Protein AF-A0A8D7ZUL9-F1 (afdb_monomer_lite)

Organism: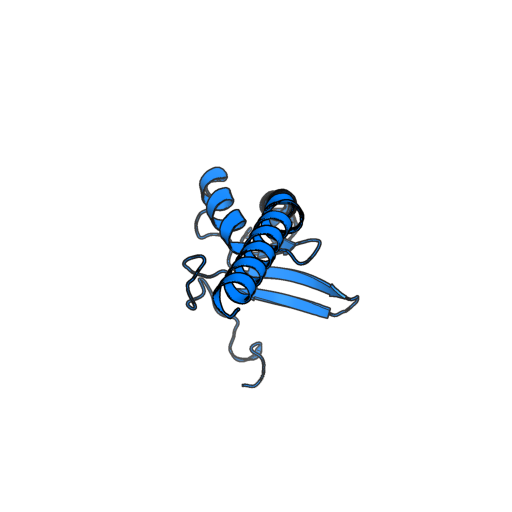 Culex pipiens (NCBI:txid7175)

pLDDT: mean 93.82, std 5.84, range [60.31, 98.12]

Sequence (112 aa):
KRFEKAKAYVAAEFINKVLYYANRWWPARAIVEKAVRNRLEVHASGEILELENFCPWKEHLYELEGEHGIAGLPKYVIYCNRPNDWRVICVPLEPASFVCRKFLARKWRGER

Secondary structure (DSSP, 8-state):
-HHHHHHHHHHHHHHHHHHHIIIIIHHHHHHHHHHHHHHHHH-TTS-EEEESS----HHHHHHHHHHTT-TT---EEEEEEETTEEEEEEPBSSTT-S-BSSPPPGGGSPP-

Radius of gyration: 17.57 Å; chains: 1; bounding box: 43×37×47 Å

Foldseek 3Di:
DVVVVVVVVVVVVVVVVVCCCVPAVVVVLVQLLVQQVCLCVVDVQSQEGEGAEDGPRQVSNCVVCVVVVNQLRHQWYWYAHDVVRIDIDGHANHSPDPHGSDDDDPVPDPDD

Structure (mmCIF, N/CA/C/O backbone):
data_AF-A0A8D7ZUL9-F1
#
_entry.id   AF-A0A8D7ZUL9-F1
#
loop_
_atom_site.group_PDB
_atom_site.id
_atom_site.type_symbol
_atom_site.label_atom_id
_atom_site.label_alt_id
_atom_site.label_comp_id
_atom_site.label_asym_id
_atom_site.label_entity_id
_atom_site.label_seq_id
_atom_site.pdbx_PDB_ins_code
_atom_site.Cartn_x
_atom_site.Cartn_y
_atom_site.Cartn_z
_atom_site.occupancy
_atom_site.B_iso_or_equiv
_atom_site.auth_seq_id
_atom_site.auth_comp_id
_atom_site.auth_asym_id
_atom_site.auth_atom_id
_atom_site.pdbx_PDB_model_num
ATOM 1 N N . LYS A 1 1 ? 27.703 -7.440 -30.712 1.00 71.38 1 LYS A N 1
ATOM 2 C CA . LYS A 1 1 ? 26.302 -7.955 -30.733 1.00 71.38 1 LYS A CA 1
ATOM 3 C C . LYS A 1 1 ? 25.676 -8.136 -29.341 1.00 71.38 1 LYS A C 1
ATOM 5 O O . LYS A 1 1 ? 24.520 -7.775 -29.193 1.00 71.38 1 LYS A O 1
ATOM 10 N N . ARG A 1 2 ? 26.373 -8.672 -28.322 1.00 93.12 2 ARG A N 1
ATOM 11 C CA . ARG A 1 2 ? 25.797 -8.832 -26.964 1.00 93.12 2 ARG A CA 1
ATOM 12 C C . ARG A 1 2 ? 25.553 -7.498 -26.234 1.00 93.12 2 ARG A C 1
ATOM 14 O O . ARG A 1 2 ? 24.513 -7.349 -25.611 1.00 93.12 2 ARG A O 1
ATOM 21 N N . PHE A 1 3 ? 26.451 -6.525 -26.398 1.00 94.12 3 PHE A N 1
ATOM 22 C CA . PHE A 1 3 ? 26.327 -5.192 -25.794 1.00 94.12 3 PHE A CA 1
ATOM 23 C C . PHE A 1 3 ? 25.065 -4.433 -26.237 1.00 94.12 3 PHE A C 1
ATOM 25 O O . PHE A 1 3 ? 24.283 -4.024 -25.390 1.00 94.12 3 PHE A O 1
ATOM 32 N N . GLU A 1 4 ? 24.793 -4.332 -27.544 1.00 96.38 4 GLU A N 1
ATOM 33 C CA . GLU A 1 4 ? 23.574 -3.656 -28.030 1.00 96.38 4 GLU A CA 1
ATOM 34 C C . GLU A 1 4 ? 22.282 -4.317 -27.528 1.00 96.38 4 GLU A C 1
ATOM 36 O O . GLU A 1 4 ? 21.324 -3.622 -27.203 1.00 96.38 4 GLU A O 1
ATOM 41 N N . LYS A 1 5 ? 22.259 -5.653 -27.390 1.00 96.44 5 LYS A N 1
ATOM 42 C CA . LYS A 1 5 ? 21.118 -6.357 -26.782 1.00 96.44 5 LYS A CA 1
ATOM 43 C C . LYS A 1 5 ? 20.942 -5.987 -25.307 1.00 96.44 5 LYS A C 1
ATOM 45 O O . LYS A 1 5 ? 19.820 -5.733 -24.886 1.00 96.44 5 LYS A O 1
ATOM 50 N N . ALA A 1 6 ? 22.033 -5.932 -24.542 1.00 96.88 6 ALA A N 1
ATOM 51 C CA . ALA A 1 6 ? 21.992 -5.518 -23.140 1.00 96.88 6 ALA A CA 1
ATOM 52 C C . ALA A 1 6 ? 21.529 -4.058 -22.994 1.00 96.88 6 ALA A C 1
ATOM 54 O O . ALA A 1 6 ? 20.664 -3.768 -22.175 1.00 96.88 6 ALA A O 1
ATOM 55 N N . LYS A 1 7 ? 22.025 -3.154 -23.845 1.00 97.19 7 LYS A N 1
ATOM 56 C CA . LYS A 1 7 ? 21.611 -1.745 -23.878 1.00 97.19 7 LYS A CA 1
ATOM 57 C C . LYS A 1 7 ? 20.118 -1.588 -24.176 1.00 97.19 7 LYS A C 1
ATOM 59 O O . LYS A 1 7 ? 19.439 -0.842 -23.478 1.00 97.19 7 LYS A O 1
ATOM 64 N N . ALA A 1 8 ? 19.597 -2.308 -25.170 1.00 97.38 8 ALA A N 1
ATOM 65 C CA . ALA A 1 8 ? 18.168 -2.290 -25.484 1.00 97.38 8 ALA A CA 1
ATOM 66 C C . ALA A 1 8 ? 17.312 -2.829 -24.324 1.00 97.38 8 ALA A C 1
ATOM 68 O O . ALA A 1 8 ? 16.262 -2.266 -24.023 1.00 97.38 8 ALA A O 1
ATOM 69 N N . TYR A 1 9 ? 17.779 -3.880 -23.642 1.00 97.81 9 TYR A N 1
ATOM 70 C CA . TYR A 1 9 ? 17.098 -4.441 -22.475 1.00 97.81 9 TYR A CA 1
ATOM 71 C C . TYR A 1 9 ? 17.014 -3.435 -21.318 1.00 97.81 9 TYR A C 1
ATOM 73 O O . TYR A 1 9 ? 15.927 -3.183 -20.803 1.00 97.81 9 TYR A O 1
ATOM 81 N N . VAL A 1 10 ? 18.134 -2.796 -20.963 1.00 97.56 10 VAL A N 1
ATOM 82 C CA . VAL A 1 10 ? 18.172 -1.780 -19.896 1.00 97.56 10 VAL A CA 1
ATOM 83 C C . VAL A 1 10 ? 17.315 -0.563 -20.254 1.00 97.56 10 VAL A C 1
ATOM 85 O O . VAL A 1 10 ? 16.606 -0.042 -19.397 1.00 97.56 10 VAL A O 1
ATOM 88 N N . ALA A 1 11 ? 17.315 -0.131 -21.521 1.00 97.69 11 ALA A N 1
ATOM 89 C CA . ALA A 1 11 ? 16.447 0.954 -21.975 1.00 97.69 11 ALA A CA 1
ATOM 90 C C . ALA A 1 11 ? 14.958 0.616 -21.778 1.00 97.69 11 ALA A C 1
ATOM 92 O O . ALA A 1 11 ? 14.201 1.445 -21.274 1.00 97.69 11 ALA A O 1
ATOM 93 N N . ALA A 1 12 ? 14.544 -0.608 -22.117 1.00 97.88 12 ALA A N 1
ATOM 94 C CA . ALA A 1 12 ? 13.175 -1.063 -21.896 1.00 97.88 12 ALA A CA 1
ATOM 95 C C . ALA A 1 12 ? 12.824 -1.136 -20.400 1.00 97.88 12 ALA A C 1
ATOM 97 O O . ALA A 1 12 ? 11.744 -0.701 -20.002 1.00 97.88 12 ALA A O 1
ATOM 98 N N . GLU A 1 13 ? 13.732 -1.637 -19.558 1.00 97.94 13 GLU A N 1
ATOM 99 C CA . GLU A 1 13 ? 13.536 -1.678 -18.105 1.00 97.94 13 GLU A CA 1
ATOM 100 C C . GLU A 1 13 ? 13.362 -0.274 -17.514 1.00 97.94 13 GLU A C 1
ATOM 102 O O . GLU A 1 13 ? 12.426 -0.040 -16.746 1.00 97.94 13 GLU A O 1
ATOM 107 N N . PHE A 1 14 ? 14.205 0.676 -17.921 1.00 97.81 14 PHE A N 1
ATOM 108 C CA . PHE A 1 14 ? 14.107 2.067 -17.489 1.00 97.81 14 PHE A CA 1
ATOM 109 C C . PHE A 1 14 ? 12.758 2.685 -17.871 1.00 97.81 14 PHE A C 1
ATOM 111 O O . PHE A 1 14 ? 12.067 3.231 -17.011 1.00 97.81 14 PHE A O 1
ATOM 118 N N . ILE A 1 15 ? 12.342 2.543 -19.135 1.00 98.12 15 ILE A N 1
ATOM 119 C CA . ILE A 1 15 ? 11.046 3.049 -19.609 1.00 98.12 15 ILE A CA 1
ATOM 120 C C . ILE A 1 15 ? 9.903 2.430 -18.795 1.00 98.12 15 ILE A C 1
ATOM 122 O O . ILE A 1 15 ? 9.026 3.149 -18.317 1.00 98.12 15 ILE A O 1
ATOM 126 N N . ASN A 1 16 ? 9.938 1.115 -18.567 1.00 98.00 16 ASN A N 1
ATOM 127 C CA . ASN A 1 16 ? 8.929 0.423 -17.767 1.00 98.00 16 ASN A CA 1
ATOM 128 C C . ASN A 1 16 ? 8.868 0.951 -16.328 1.00 98.00 16 ASN A C 1
ATOM 130 O O . ASN A 1 16 ? 7.774 1.130 -15.793 1.00 98.00 16 ASN A O 1
ATOM 134 N N . LYS A 1 17 ? 10.016 1.234 -15.700 1.00 97.56 17 LYS A N 1
ATOM 135 C CA . LYS A 1 17 ? 10.071 1.816 -14.352 1.00 97.56 17 LYS A CA 1
ATOM 136 C C . LYS A 1 17 ? 9.477 3.219 -14.320 1.00 97.56 17 LYS A C 1
ATOM 138 O O . LYS A 1 17 ? 8.637 3.485 -13.466 1.00 97.56 17 LYS A O 1
ATOM 143 N N . VAL A 1 18 ? 9.847 4.086 -15.261 1.00 98.12 18 VAL A N 1
ATOM 144 C CA . VAL A 1 18 ? 9.299 5.450 -15.347 1.00 98.12 18 VAL A CA 1
ATOM 145 C C . VAL A 1 18 ? 7.781 5.413 -15.526 1.00 98.12 18 VAL A C 1
ATOM 147 O O . VAL A 1 18 ? 7.055 6.064 -14.777 1.00 98.12 18 VAL A O 1
ATOM 150 N N . LEU A 1 19 ? 7.284 4.593 -16.458 1.00 97.94 19 LEU A N 1
ATOM 151 C CA . LEU A 1 19 ? 5.847 4.439 -16.692 1.00 97.94 19 LEU A CA 1
ATOM 152 C C . LEU A 1 19 ? 5.120 3.843 -15.484 1.00 97.94 19 LEU A C 1
ATOM 154 O O . LEU A 1 19 ? 3.996 4.247 -15.192 1.00 97.94 19 LEU A O 1
ATOM 158 N N . TYR A 1 20 ? 5.742 2.906 -14.765 1.00 97.56 20 TYR A N 1
ATOM 159 C CA . TYR A 1 20 ? 5.196 2.375 -13.519 1.00 97.56 20 TYR A CA 1
ATOM 160 C C . TYR A 1 20 ? 5.050 3.472 -12.461 1.00 97.56 20 TYR A C 1
ATOM 162 O O . TYR A 1 20 ? 3.975 3.611 -11.874 1.00 97.56 20 TYR A O 1
ATOM 170 N N . TYR A 1 21 ? 6.095 4.273 -12.235 1.00 97.50 21 TYR A N 1
ATOM 171 C CA . TYR A 1 21 ? 6.035 5.330 -11.230 1.00 97.50 21 TYR A CA 1
ATOM 172 C C . TYR A 1 21 ? 4.999 6.396 -11.586 1.00 97.50 21 TYR A C 1
ATOM 174 O O . TYR A 1 21 ? 4.186 6.751 -10.737 1.00 97.50 21 TYR A O 1
ATOM 182 N N . ALA A 1 22 ? 4.956 6.825 -12.848 1.00 97.00 22 ALA A N 1
ATOM 183 C CA . ALA A 1 22 ? 4.018 7.842 -13.313 1.00 97.00 22 ALA A CA 1
ATOM 184 C C . ALA A 1 22 ? 2.554 7.371 -13.286 1.00 97.00 22 ALA A C 1
ATOM 186 O O . ALA A 1 22 ? 1.679 8.103 -12.831 1.00 97.00 22 ALA A O 1
ATOM 187 N N . ASN A 1 23 ? 2.278 6.148 -13.753 1.00 96.06 23 ASN A N 1
ATOM 188 C CA . ASN A 1 23 ? 0.904 5.707 -14.021 1.00 96.06 23 ASN A CA 1
ATOM 189 C C . ASN A 1 23 ? 0.314 4.787 -12.945 1.00 96.06 23 ASN A C 1
ATOM 191 O O . ASN A 1 23 ? -0.894 4.560 -12.937 1.00 96.06 23 ASN A O 1
ATOM 195 N N . ARG A 1 24 ? 1.139 4.192 -12.075 1.00 94.81 24 ARG A N 1
ATOM 196 C CA . ARG A 1 24 ? 0.681 3.237 -11.049 1.00 94.81 24 ARG A CA 1
ATOM 197 C C . ARG A 1 24 ? 1.026 3.693 -9.644 1.00 94.81 24 ARG A C 1
ATOM 199 O O . ARG A 1 24 ? 0.133 3.762 -8.809 1.00 94.81 24 ARG A O 1
ATOM 206 N N . TRP A 1 25 ? 2.299 3.983 -9.381 1.00 97.00 25 TRP A N 1
ATOM 207 C CA . TRP A 1 25 ? 2.744 4.335 -8.034 1.00 97.00 25 TRP A CA 1
ATOM 208 C C . TRP A 1 25 ? 2.274 5.732 -7.630 1.00 97.00 25 TRP A C 1
ATOM 210 O O . TRP A 1 25 ? 1.690 5.871 -6.566 1.00 97.00 25 TRP A O 1
ATOM 220 N N . TRP A 1 26 ? 2.458 6.756 -8.466 1.00 97.00 26 TRP A N 1
ATOM 221 C CA . TRP A 1 26 ? 2.107 8.130 -8.096 1.00 97.00 26 TRP A CA 1
ATOM 222 C C . TRP A 1 26 ? 0.603 8.336 -7.841 1.00 97.00 26 TRP A C 1
ATOM 224 O O . TRP A 1 26 ? 0.254 8.850 -6.777 1.00 97.00 26 TRP A O 1
ATOM 234 N N . PRO A 1 27 ? -0.316 7.854 -8.705 1.00 96.88 27 PRO A N 1
ATOM 235 C CA . PRO A 1 27 ? -1.753 7.977 -8.448 1.00 96.88 27 PRO A CA 1
ATOM 236 C C . PRO A 1 27 ? -2.219 7.213 -7.201 1.00 96.88 27 PRO A C 1
ATOM 238 O O . PRO A 1 27 ? -3.244 7.561 -6.617 1.00 96.88 27 PRO A O 1
ATOM 241 N N . ALA A 1 28 ? -1.471 6.189 -6.767 1.00 97.44 28 ALA A N 1
ATOM 242 C CA . ALA A 1 28 ? -1.801 5.423 -5.568 1.00 97.44 28 ALA A CA 1
ATOM 243 C C . ALA A 1 28 ? -1.806 6.289 -4.304 1.00 97.44 28 ALA A C 1
ATOM 245 O O . ALA A 1 28 ? -2.597 6.015 -3.404 1.00 97.44 28 ALA A O 1
ATOM 246 N N . ARG A 1 29 ? -0.994 7.357 -4.252 1.00 97.50 29 ARG A N 1
ATOM 247 C CA . ARG A 1 29 ? -0.939 8.264 -3.098 1.00 97.50 29 ARG A CA 1
ATOM 248 C C . ARG A 1 29 ? -2.321 8.794 -2.726 1.00 97.50 29 ARG A C 1
ATOM 250 O O . ARG A 1 29 ? -2.707 8.710 -1.566 1.00 97.50 29 ARG A O 1
ATOM 257 N N . ALA A 1 30 ? -3.083 9.266 -3.712 1.00 97.62 30 ALA A N 1
ATOM 258 C CA . ALA A 1 30 ? -4.417 9.822 -3.490 1.00 97.62 30 ALA A CA 1
ATOM 259 C C . ALA A 1 30 ? -5.401 8.779 -2.927 1.00 97.62 30 ALA A C 1
ATOM 261 O O . ALA A 1 30 ? -6.229 9.099 -2.077 1.00 97.62 30 ALA A O 1
ATOM 262 N N . ILE A 1 31 ? -5.286 7.519 -3.364 1.00 97.31 31 ILE A N 1
ATOM 263 C CA . ILE A 1 31 ? -6.115 6.409 -2.868 1.00 97.31 31 ILE A CA 1
ATOM 264 C C . ILE A 1 31 ? -5.787 6.126 -1.397 1.00 97.31 31 ILE A C 1
ATOM 266 O O . ILE A 1 31 ? -6.689 6.002 -0.570 1.00 97.31 31 ILE A O 1
ATOM 270 N N . VAL A 1 32 ? -4.496 6.052 -1.059 1.00 97.62 32 VAL A N 1
ATOM 271 C CA . VAL A 1 32 ? -4.044 5.798 0.316 1.00 97.62 32 VAL A CA 1
ATOM 272 C C . VAL A 1 32 ? -4.407 6.959 1.236 1.00 97.62 32 VAL A C 1
ATOM 274 O O . VAL A 1 32 ? -4.898 6.731 2.336 1.00 97.62 32 VAL A O 1
ATOM 277 N N . GLU A 1 33 ? -4.232 8.199 0.787 1.00 97.69 33 GLU A N 1
ATOM 278 C CA . GLU A 1 33 ? -4.596 9.386 1.560 1.00 97.69 33 GLU A CA 1
ATOM 279 C C . GLU A 1 33 ? -6.098 9.427 1.858 1.00 97.69 33 GLU A C 1
ATOM 281 O O . GLU A 1 33 ? -6.499 9.675 2.997 1.00 97.69 33 GLU A O 1
ATOM 286 N N . LYS A 1 34 ? -6.940 9.103 0.870 1.00 97.75 34 LYS A N 1
ATOM 287 C CA . LYS A 1 34 ? -8.385 8.973 1.083 1.00 97.75 34 LYS A CA 1
ATOM 288 C C . LYS A 1 34 ? -8.702 7.915 2.144 1.00 97.75 34 LYS A C 1
ATOM 290 O O . LYS A 1 34 ? -9.475 8.187 3.060 1.00 97.75 34 LYS A O 1
ATOM 295 N N . ALA A 1 35 ? -8.060 6.749 2.075 1.00 97.44 35 ALA A N 1
ATOM 296 C CA . ALA A 1 35 ? -8.233 5.693 3.071 1.00 97.44 35 ALA A CA 1
ATOM 297 C C . ALA A 1 35 ? -7.777 6.124 4.476 1.00 97.44 35 ALA A C 1
ATOM 299 O O . ALA A 1 35 ? -8.453 5.842 5.463 1.00 97.44 35 ALA A O 1
ATOM 300 N N . VAL A 1 36 ? -6.662 6.855 4.581 1.00 97.31 36 VAL A N 1
ATOM 301 C CA . VAL A 1 36 ? -6.162 7.411 5.848 1.00 97.31 36 VAL A CA 1
ATOM 302 C C . VAL A 1 36 ? -7.158 8.403 6.445 1.00 97.31 36 VAL A C 1
ATOM 304 O O . VAL A 1 36 ? -7.422 8.354 7.650 1.00 97.31 36 VAL A O 1
ATOM 307 N N . ARG A 1 37 ? -7.745 9.284 5.632 1.00 96.62 37 ARG A N 1
ATOM 308 C CA . ARG A 1 37 ? -8.747 10.257 6.093 1.00 96.62 37 ARG A CA 1
ATOM 309 C C . ARG A 1 37 ? -10.035 9.570 6.558 1.00 96.62 37 ARG A C 1
ATOM 311 O O . ARG A 1 37 ? -10.535 9.911 7.627 1.00 96.62 37 ARG A O 1
ATOM 318 N N . ASN A 1 38 ? -10.491 8.545 5.839 1.00 96.44 38 ASN A N 1
ATOM 319 C CA . ASN A 1 38 ? -11.745 7.836 6.125 1.00 96.44 38 ASN A CA 1
ATOM 320 C C . ASN A 1 38 ? -11.605 6.699 7.157 1.00 96.44 38 ASN A C 1
ATOM 322 O O . ASN A 1 38 ? -12.588 6.050 7.504 1.00 96.44 38 ASN A O 1
ATOM 326 N N . ARG A 1 39 ? -10.404 6.447 7.694 1.00 96.12 39 ARG A N 1
ATOM 327 C CA . ARG A 1 39 ? -10.123 5.316 8.605 1.00 96.12 39 ARG A CA 1
ATOM 328 C C . ARG A 1 39 ? -11.073 5.200 9.804 1.00 96.12 39 ARG A C 1
ATOM 330 O O . ARG A 1 39 ? -11.334 4.098 10.273 1.00 96.12 39 ARG A O 1
ATOM 337 N N . LEU A 1 40 ? -11.565 6.332 10.315 1.00 97.00 40 LEU A N 1
ATOM 338 C CA . LEU A 1 40 ? -12.469 6.375 11.469 1.00 97.00 40 LEU A CA 1
ATOM 339 C C . LEU A 1 40 ? -13.904 5.972 11.107 1.00 97.00 40 LEU A C 1
ATOM 341 O O . LEU A 1 40 ? -14.624 5.483 11.973 1.00 97.00 40 LEU A O 1
ATOM 345 N N . GLU A 1 41 ? -14.299 6.139 9.843 1.00 96.88 41 GLU A N 1
ATOM 346 C CA . GLU A 1 41 ? -15.587 5.672 9.316 1.00 96.88 41 GLU A CA 1
ATOM 347 C C . GLU A 1 41 ? -15.584 4.148 9.146 1.00 96.88 41 GLU A C 1
ATOM 349 O O . GLU A 1 41 ? -16.592 3.494 9.395 1.00 96.88 41 GLU A O 1
ATOM 354 N N . VAL A 1 42 ? -14.427 3.578 8.784 1.00 95.69 42 VAL A N 1
ATOM 355 C CA . VAL A 1 42 ? -14.230 2.125 8.657 1.00 95.69 42 VAL A CA 1
ATOM 356 C C . VAL A 1 42 ? -14.281 1.449 10.026 1.00 95.69 42 VAL A C 1
ATOM 358 O O . VAL A 1 42 ? -14.957 0.438 10.216 1.00 95.69 42 VAL A O 1
ATOM 361 N N . HIS A 1 43 ? -13.538 1.982 10.998 1.00 96.50 43 HIS A N 1
ATOM 362 C CA . HIS A 1 43 ? -13.541 1.472 12.361 1.00 96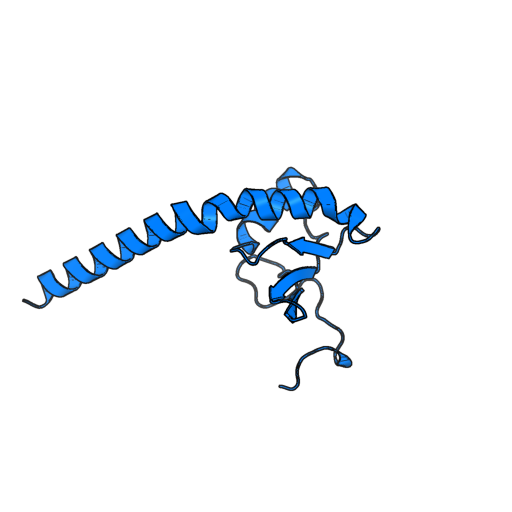.50 43 HIS A CA 1
ATOM 363 C C . HIS A 1 43 ? -13.124 2.562 13.349 1.00 96.50 43 HIS A C 1
ATOM 365 O O . HIS A 1 43 ? -12.113 3.234 13.152 1.00 96.50 43 HIS A O 1
ATOM 371 N N . ALA A 1 44 ? -13.827 2.665 14.479 1.00 95.69 44 ALA A N 1
ATOM 372 C CA . ALA A 1 44 ? -13.607 3.716 15.477 1.00 95.69 44 ALA A CA 1
ATOM 373 C C . ALA A 1 44 ? -12.169 3.786 16.034 1.00 95.69 44 ALA A C 1
ATOM 375 O O . ALA A 1 44 ? -11.741 4.839 16.494 1.00 95.69 44 ALA A O 1
ATOM 376 N N . SER A 1 45 ? -11.399 2.689 15.984 1.00 96.38 45 SER A N 1
ATOM 377 C CA . SER A 1 45 ? -9.985 2.705 16.401 1.00 96.38 45 SER A CA 1
ATOM 378 C C . SER A 1 45 ? -9.050 3.423 15.421 1.00 96.38 45 SER A C 1
ATOM 380 O O . SER A 1 45 ? -7.932 3.765 15.796 1.00 96.38 45 SER A O 1
ATOM 382 N N . GLY A 1 46 ? -9.450 3.593 14.156 1.00 95.81 46 GLY A N 1
ATOM 383 C CA . GLY A 1 46 ? -8.592 4.122 13.093 1.00 95.81 46 GLY A CA 1
ATOM 384 C C . GLY A 1 46 ? -7.408 3.221 12.714 1.00 95.81 46 GLY A C 1
ATOM 385 O O . GLY A 1 46 ? -6.516 3.658 11.995 1.00 95.81 46 GLY A O 1
ATOM 386 N N . GLU A 1 47 ? -7.379 1.969 13.184 1.00 97.44 47 GLU A N 1
ATOM 387 C CA . GLU A 1 47 ? -6.288 1.015 12.920 1.00 97.44 47 GLU A CA 1
ATOM 388 C C . GLU A 1 47 ? -6.486 0.214 11.618 1.00 97.44 47 GLU A C 1
ATOM 390 O O . GLU A 1 47 ? -5.625 -0.590 11.246 1.00 97.44 47 GLU A O 1
ATOM 395 N N . ILE A 1 48 ? -7.627 0.393 10.945 1.00 97.38 48 ILE A N 1
ATOM 396 C CA . ILE A 1 48 ? -8.009 -0.320 9.722 1.00 97.38 48 ILE A CA 1
ATOM 397 C C . ILE A 1 48 ? -8.186 0.701 8.603 1.00 97.38 48 ILE A C 1
ATOM 399 O O . ILE A 1 48 ? -8.919 1.674 8.759 1.00 97.38 48 ILE A O 1
ATOM 403 N N . LEU A 1 49 ? -7.519 0.457 7.479 1.00 97.56 49 LEU A N 1
ATOM 404 C CA . LEU A 1 49 ? -7.646 1.250 6.264 1.00 97.56 49 LEU A CA 1
ATOM 405 C C . LEU A 1 49 ? -8.349 0.429 5.195 1.00 97.56 49 LEU A C 1
ATOM 407 O O . LEU A 1 49 ? -7.933 -0.694 4.914 1.00 97.56 49 LEU A O 1
ATOM 411 N N . GLU A 1 50 ? -9.364 1.003 4.567 1.00 97.38 50 GLU A N 1
ATOM 412 C CA . GLU A 1 50 ? -10.021 0.422 3.402 1.00 97.38 50 GLU A CA 1
ATOM 413 C C . GLU A 1 50 ? -9.554 1.145 2.139 1.00 97.38 50 GLU A C 1
ATOM 415 O O . GLU A 1 50 ? -9.749 2.350 1.994 1.00 97.38 50 GLU A O 1
ATOM 420 N N . LEU A 1 51 ? -8.908 0.414 1.230 1.00 96.88 51 LEU A N 1
ATOM 421 C CA . LEU A 1 51 ? -8.567 0.926 -0.093 1.00 96.88 51 LEU A CA 1
ATOM 422 C C . LEU A 1 51 ? -9.686 0.577 -1.070 1.00 96.88 51 LEU A C 1
ATOM 424 O O . LEU A 1 51 ? -10.068 -0.587 -1.191 1.00 96.88 51 LEU A O 1
ATOM 428 N N . GLU A 1 52 ? -10.127 1.569 -1.841 1.00 92.75 52 GLU A N 1
ATOM 429 C CA . GLU A 1 52 ? -11.143 1.379 -2.884 1.00 92.75 52 GLU A CA 1
ATOM 430 C C . GLU A 1 52 ? -10.707 0.364 -3.942 1.00 92.75 52 GLU A C 1
ATOM 432 O O . GLU A 1 52 ? -11.509 -0.418 -4.439 1.00 92.75 52 GLU A O 1
ATOM 437 N N . ASN A 1 53 ? -9.418 0.384 -4.289 1.00 92.00 53 ASN A N 1
ATOM 438 C CA . ASN A 1 53 ? -8.805 -0.520 -5.249 1.00 92.00 53 ASN A CA 1
ATOM 439 C C . ASN A 1 53 ? -7.386 -0.873 -4.798 1.00 92.00 53 ASN A C 1
ATOM 441 O O . ASN A 1 53 ? -6.702 -0.073 -4.150 1.00 92.00 53 ASN A O 1
ATOM 445 N N . PHE A 1 54 ? -6.904 -2.052 -5.196 1.00 93.12 54 PHE A N 1
ATOM 446 C CA . PHE A 1 54 ? -5.520 -2.431 -4.930 1.00 93.12 54 PHE A CA 1
ATOM 447 C C . PHE A 1 54 ? -4.540 -1.490 -5.640 1.00 93.12 54 PHE A C 1
ATOM 449 O O . PHE A 1 54 ? -4.618 -1.276 -6.851 1.00 93.12 54 PHE A O 1
ATOM 456 N N . CYS A 1 55 ? -3.570 -0.976 -4.888 1.00 94.81 55 CYS A N 1
ATOM 457 C CA . CYS A 1 55 ? -2.513 -0.115 -5.400 1.00 94.81 55 CYS A CA 1
ATOM 458 C C . CYS A 1 55 ? -1.202 -0.308 -4.612 1.00 94.81 55 CYS A C 1
ATOM 460 O O . CYS A 1 55 ? -1.216 -0.907 -3.531 1.00 94.81 55 CYS A O 1
ATOM 462 N N . PRO A 1 56 ? -0.052 0.170 -5.124 1.00 95.44 56 PRO A N 1
ATOM 463 C CA . PRO A 1 56 ? 1.188 0.233 -4.354 1.00 95.44 56 PRO A CA 1
ATOM 464 C C . PRO A 1 56 ? 1.038 1.201 -3.171 1.00 95.44 56 PRO A C 1
ATOM 466 O O . PRO A 1 56 ? 1.229 2.398 -3.324 1.00 95.44 56 PRO A O 1
ATOM 469 N N . TRP A 1 57 ? 0.659 0.698 -1.995 1.00 96.06 57 TRP A N 1
ATOM 470 C CA . TRP A 1 57 ? 0.248 1.552 -0.872 1.00 96.06 57 TRP A CA 1
ATOM 471 C C . TRP A 1 57 ? 1.315 1.768 0.203 1.00 96.06 57 TRP A C 1
ATOM 473 O O . TRP A 1 57 ? 1.236 2.747 0.936 1.00 96.06 57 TRP A O 1
ATOM 483 N N . LYS A 1 58 ? 2.286 0.852 0.332 1.00 95.06 58 LYS A N 1
ATOM 484 C CA . LYS A 1 58 ? 3.193 0.804 1.490 1.00 95.06 58 LYS A CA 1
ATOM 485 C C . LYS A 1 58 ? 3.946 2.115 1.693 1.00 95.06 58 LYS A C 1
ATOM 487 O O . LYS A 1 58 ? 3.755 2.740 2.720 1.00 95.06 58 LYS A O 1
ATOM 492 N N . GLU A 1 59 ? 4.767 2.524 0.728 1.00 94.50 59 GLU A N 1
ATOM 493 C CA . GLU A 1 59 ? 5.606 3.731 0.831 1.00 94.50 59 GLU A CA 1
ATOM 494 C C . GLU A 1 59 ? 4.769 4.985 1.114 1.00 94.50 59 GLU A C 1
ATOM 496 O O . GLU A 1 59 ? 5.044 5.689 2.082 1.00 94.50 59 GLU A O 1
ATOM 501 N N . HIS A 1 60 ? 3.673 5.177 0.370 1.00 96.75 60 HIS A N 1
ATOM 502 C CA . HIS A 1 60 ? 2.744 6.289 0.595 1.00 96.75 60 HIS A CA 1
ATOM 503 C C . HIS A 1 60 ? 2.164 6.297 2.001 1.00 96.75 60 HIS A C 1
ATOM 505 O O . HIS A 1 60 ? 2.063 7.357 2.606 1.00 96.75 60 HIS A O 1
ATOM 511 N N . LEU A 1 61 ? 1.794 5.131 2.539 1.00 96.81 61 LEU A N 1
ATOM 512 C CA . LEU A 1 61 ? 1.255 5.056 3.889 1.00 96.81 61 LEU A CA 1
ATOM 513 C C . LEU A 1 61 ? 2.274 5.541 4.924 1.00 96.81 61 LEU A C 1
ATO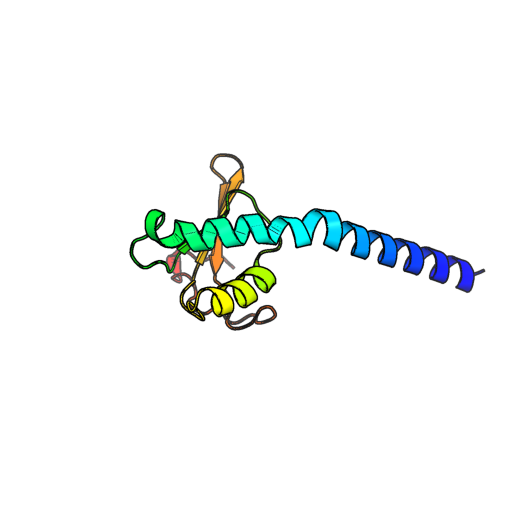M 515 O O . LEU A 1 61 ? 1.890 6.270 5.827 1.00 96.81 61 LEU A O 1
ATOM 519 N N . TYR A 1 62 ? 3.551 5.175 4.794 1.00 94.88 62 TYR A N 1
ATOM 520 C CA . TYR A 1 62 ? 4.583 5.626 5.735 1.00 94.88 62 TYR A CA 1
ATOM 521 C C . TYR A 1 62 ? 4.780 7.141 5.715 1.00 94.88 62 TYR A C 1
ATOM 523 O O . TYR A 1 62 ? 4.918 7.749 6.774 1.00 94.88 62 TYR A O 1
ATOM 531 N N . GLU A 1 63 ? 4.772 7.751 4.532 1.00 95.56 63 GLU A N 1
ATOM 532 C CA . GLU A 1 63 ? 4.872 9.206 4.397 1.00 95.56 63 GLU A CA 1
ATOM 533 C C . GLU A 1 63 ? 3.636 9.901 4.986 1.00 95.56 63 GLU A C 1
ATOM 535 O O . GLU A 1 63 ? 3.753 10.771 5.851 1.00 95.56 63 GLU A O 1
ATOM 540 N N . LEU A 1 64 ? 2.442 9.444 4.594 1.00 96.88 64 LEU A N 1
ATOM 541 C CA . LEU A 1 64 ? 1.162 9.991 5.052 1.00 96.88 64 LEU A CA 1
ATOM 542 C C . LEU A 1 64 ? 0.959 9.817 6.560 1.00 96.88 64 LEU A C 1
ATOM 544 O O . LEU A 1 64 ? 0.353 10.663 7.212 1.00 96.88 64 LEU A O 1
ATOM 548 N N . GLU A 1 65 ? 1.471 8.740 7.146 1.00 95.19 65 GLU A N 1
ATOM 549 C CA . GLU A 1 65 ? 1.449 8.540 8.591 1.00 95.19 65 GLU A CA 1
ATOM 550 C C . GLU A 1 65 ? 2.216 9.630 9.344 1.00 95.19 65 GLU A C 1
ATOM 552 O O . GLU A 1 65 ? 1.753 10.082 10.395 1.00 95.19 65 GLU A O 1
ATOM 557 N N . GLY A 1 66 ? 3.362 10.056 8.807 1.00 94.31 66 GLY A N 1
ATOM 558 C CA . GLY A 1 66 ? 4.130 11.177 9.339 1.00 94.31 66 GLY A CA 1
ATOM 559 C C . GLY A 1 66 ? 3.383 12.500 9.182 1.00 94.31 66 GLY A C 1
ATOM 560 O O . GLY A 1 66 ? 3.248 13.245 10.150 1.00 94.31 66 GLY A O 1
ATOM 561 N N . GLU A 1 67 ? 2.833 12.758 7.994 1.00 95.81 67 GLU A N 1
ATOM 562 C CA . GLU A 1 67 ? 2.093 13.990 7.678 1.00 95.81 67 GLU A CA 1
ATOM 563 C C . GLU A 1 67 ? 0.825 14.164 8.527 1.00 95.81 67 GLU A C 1
ATOM 565 O O . GLU A 1 67 ? 0.505 15.271 8.958 1.00 95.81 67 GLU A O 1
ATOM 570 N N . HIS A 1 68 ? 0.113 13.070 8.807 1.00 93.88 68 HIS A N 1
ATOM 571 C CA . HIS A 1 68 ? -1.117 13.079 9.599 1.00 93.88 68 HIS A CA 1
ATOM 572 C C . HIS A 1 68 ? -0.899 12.809 11.097 1.00 93.88 68 HIS A C 1
ATOM 574 O O . HIS A 1 68 ? -1.875 12.776 11.849 1.00 93.88 68 HIS A O 1
ATOM 580 N N . GLY A 1 69 ? 0.343 12.598 11.546 1.00 94.38 69 GLY A N 1
ATOM 581 C CA . GLY A 1 69 ? 0.659 12.340 12.955 1.00 94.38 69 GLY A CA 1
ATOM 582 C C . GLY A 1 69 ? 0.083 11.026 13.497 1.00 94.38 69 GLY A C 1
ATOM 583 O O . GLY A 1 69 ? -0.265 10.939 14.672 1.00 94.38 69 GLY A O 1
ATOM 584 N N . ILE A 1 70 ? -0.044 10.003 12.647 1.00 95.31 70 ILE A N 1
ATOM 585 C CA . ILE A 1 70 ? -0.625 8.689 12.982 1.00 95.31 70 ILE A CA 1
ATOM 586 C C . ILE A 1 70 ? 0.377 7.537 12.804 1.00 95.31 70 ILE A C 1
ATOM 588 O O . ILE A 1 70 ? -0.015 6.391 12.573 1.00 95.31 70 ILE A O 1
ATOM 592 N N . ALA A 1 71 ? 1.673 7.833 12.898 1.00 94.38 71 ALA A N 1
ATOM 593 C CA . ALA A 1 71 ? 2.744 6.848 12.786 1.00 94.38 71 ALA A CA 1
ATOM 594 C C . ALA A 1 71 ? 2.498 5.622 13.678 1.00 94.38 71 ALA A C 1
ATOM 596 O O . ALA A 1 71 ? 2.292 5.734 14.887 1.00 94.38 71 ALA A O 1
ATOM 597 N N . GLY A 1 72 ? 2.500 4.435 13.066 1.00 92.56 72 GLY A N 1
ATOM 598 C CA . GLY A 1 72 ? 2.293 3.171 13.778 1.00 92.56 72 GLY A CA 1
ATOM 599 C C . GLY A 1 72 ? 0.834 2.806 14.086 1.00 92.56 72 GLY A C 1
ATOM 600 O O . GLY A 1 72 ? 0.586 1.670 14.498 1.00 92.56 72 GLY A O 1
ATOM 601 N N . LEU A 1 73 ? -0.134 3.708 13.873 1.00 96.00 73 LEU A N 1
ATOM 602 C CA . LEU A 1 73 ? -1.547 3.466 14.193 1.00 96.00 73 LEU A CA 1
ATOM 603 C C . LEU A 1 73 ? -2.212 2.466 13.223 1.00 96.00 73 LEU A C 1
ATOM 605 O O . LEU A 1 73 ? -2.807 1.499 13.708 1.00 96.00 73 LEU A O 1
ATOM 609 N N . PRO A 1 74 ? -2.111 2.613 11.885 1.00 96.94 74 PRO A N 1
ATOM 610 C CA . PRO A 1 74 ? -2.641 1.620 10.952 1.00 96.94 74 PRO A CA 1
ATOM 611 C C . PRO A 1 74 ? -1.996 0.245 11.149 1.00 96.94 74 PRO A C 1
ATOM 613 O O . PRO A 1 74 ? -0.772 0.102 11.132 1.00 96.94 74 PRO A O 1
ATOM 616 N N . LYS A 1 75 ? -2.814 -0.795 11.315 1.00 96.88 75 LYS A N 1
ATOM 617 C CA . LYS A 1 75 ? -2.366 -2.188 11.499 1.00 96.88 75 LYS A CA 1
ATOM 618 C C . LYS A 1 75 ? -2.812 -3.092 10.366 1.00 96.88 75 LYS A C 1
ATOM 620 O O . LYS A 1 75 ? -2.119 -4.067 10.068 1.00 96.88 75 LYS A O 1
ATOM 625 N N . TYR A 1 76 ? -3.932 -2.768 9.728 1.00 96.88 76 TYR A N 1
ATOM 626 C CA . TYR A 1 76 ? -4.495 -3.561 8.646 1.00 96.88 76 TYR A CA 1
ATOM 627 C C . TYR A 1 76 ? -4.916 -2.679 7.479 1.00 96.88 76 TYR A C 1
ATOM 629 O O . TYR A 1 76 ? -5.465 -1.597 7.665 1.00 96.88 76 TYR A O 1
ATOM 637 N N . VAL A 1 77 ? -4.689 -3.195 6.279 1.00 97.00 77 VAL A N 1
ATOM 638 C CA . VAL A 1 77 ? -5.201 -2.659 5.025 1.00 97.00 77 VAL A CA 1
ATOM 639 C C . VAL A 1 77 ? -6.125 -3.708 4.431 1.00 97.00 77 VAL A C 1
ATOM 641 O O . VAL A 1 77 ? -5.726 -4.865 4.273 1.00 97.00 77 VAL A O 1
ATOM 644 N N . ILE A 1 78 ? -7.347 -3.309 4.107 1.00 96.06 78 ILE A N 1
ATOM 645 C CA . ILE A 1 78 ? -8.342 -4.148 3.450 1.00 96.06 78 ILE A CA 1
ATOM 646 C C . ILE A 1 78 ? -8.680 -3.572 2.081 1.00 96.06 78 ILE A C 1
ATOM 648 O O 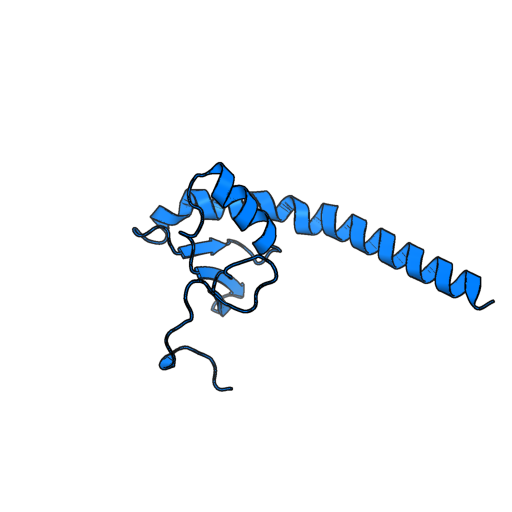. ILE A 1 78 ? -8.660 -2.359 1.889 1.00 96.06 78 ILE A O 1
ATOM 652 N N . TYR A 1 79 ? -8.946 -4.442 1.114 1.00 95.50 79 TYR A N 1
ATOM 653 C CA . TYR A 1 79 ? -9.428 -4.040 -0.205 1.00 95.50 79 TYR A CA 1
ATOM 654 C C . TYR A 1 79 ? -10.203 -5.177 -0.860 1.00 95.50 79 TYR A C 1
ATOM 656 O O . TYR A 1 79 ? -9.953 -6.360 -0.602 1.00 95.50 79 TYR A O 1
ATOM 664 N N . CYS A 1 80 ? -11.120 -4.805 -1.744 1.00 93.50 80 CYS A N 1
ATOM 665 C CA . CYS A 1 80 ? -11.889 -5.730 -2.558 1.00 93.50 80 CYS A CA 1
ATOM 666 C C . CYS A 1 80 ? -11.209 -5.867 -3.926 1.00 93.50 80 CYS A C 1
ATOM 668 O O . CYS A 1 80 ? -11.052 -4.889 -4.653 1.00 93.50 80 CYS A O 1
ATOM 670 N N . ASN A 1 81 ? -10.745 -7.067 -4.272 1.00 88.06 81 ASN A N 1
ATOM 671 C CA . ASN A 1 81 ? -10.100 -7.315 -5.566 1.00 88.06 81 ASN A CA 1
ATOM 672 C C . ASN A 1 81 ? -11.131 -7.639 -6.661 1.00 88.06 81 ASN A C 1
ATOM 674 O O . ASN A 1 81 ? -10.978 -7.251 -7.817 1.00 88.06 81 ASN A O 1
ATOM 678 N N . ARG A 1 82 ? -12.185 -8.372 -6.294 1.00 88.69 82 ARG A N 1
ATOM 679 C CA . ARG A 1 82 ? -13.350 -8.721 -7.122 1.00 88.69 82 ARG A CA 1
ATOM 680 C C . ARG A 1 82 ? -14.574 -8.792 -6.211 1.00 88.69 82 ARG A C 1
ATOM 682 O O . ARG A 1 82 ? -14.383 -8.982 -5.012 1.00 88.69 82 ARG A O 1
ATOM 689 N N . PRO A 1 83 ? -15.812 -8.716 -6.735 1.00 88.06 83 PRO A N 1
ATOM 690 C CA . PRO A 1 83 ? -16.997 -8.971 -5.922 1.00 88.06 83 PRO A CA 1
ATOM 691 C C . PRO A 1 83 ? -16.834 -10.279 -5.130 1.00 88.06 83 PRO A C 1
ATOM 693 O O . PRO A 1 83 ? -16.553 -11.323 -5.717 1.00 88.06 83 PRO A O 1
ATOM 696 N N . ASN A 1 84 ? -16.960 -10.199 -3.804 1.00 88.31 84 ASN A N 1
ATOM 697 C CA . ASN A 1 84 ? -16.744 -11.291 -2.843 1.00 88.31 84 ASN A CA 1
ATOM 698 C C . ASN A 1 84 ? -15.288 -11.812 -2.682 1.00 88.31 84 ASN A C 1
ATOM 700 O O . ASN A 1 84 ? -15.096 -12.827 -2.018 1.00 88.31 84 ASN A O 1
ATOM 704 N N . ASP A 1 85 ? -14.261 -11.132 -3.210 1.00 90.62 85 ASP A N 1
ATOM 705 C CA . ASP A 1 85 ? -12.825 -11.410 -2.972 1.00 90.62 85 ASP A CA 1
ATOM 706 C C . ASP A 1 85 ? -12.204 -10.268 -2.155 1.00 90.62 85 ASP A C 1
ATOM 708 O O . ASP A 1 85 ? -11.588 -9.341 -2.695 1.00 90.62 85 ASP A O 1
ATOM 712 N N . TRP A 1 86 ? -12.404 -10.328 -0.837 1.00 92.12 86 TRP A N 1
ATOM 713 C CA . TRP A 1 86 ? -11.810 -9.395 0.115 1.00 92.12 86 TRP A CA 1
ATOM 714 C C . TRP A 1 86 ? -10.452 -9.885 0.588 1.00 92.12 86 TRP A C 1
ATOM 716 O O . TRP A 1 86 ? -10.282 -11.039 0.986 1.00 92.12 86 TRP A O 1
ATOM 726 N N . ARG A 1 87 ? -9.484 -8.973 0.603 1.00 93.00 87 ARG A N 1
ATOM 727 C CA . ARG A 1 87 ? -8.123 -9.255 1.046 1.00 93.00 87 ARG A CA 1
ATOM 728 C C . ARG A 1 87 ? -7.760 -8.375 2.219 1.00 93.00 87 ARG A C 1
ATOM 730 O O . ARG A 1 87 ? -8.086 -7.194 2.245 1.00 93.00 87 ARG A O 1
ATOM 737 N N . VAL A 1 88 ? -7.039 -8.969 3.162 1.00 93.38 88 VAL A N 1
ATOM 738 C CA . VAL A 1 88 ? -6.504 -8.291 4.341 1.00 93.38 88 VAL A CA 1
ATOM 739 C C . VAL A 1 88 ? -4.991 -8.420 4.315 1.00 93.38 88 VAL A C 1
ATOM 741 O O . VAL A 1 88 ? -4.456 -9.522 4.190 1.00 93.38 88 VAL A O 1
ATOM 744 N N . ILE A 1 89 ? -4.297 -7.295 4.442 1.00 93.56 89 ILE A N 1
ATOM 745 C CA . ILE A 1 89 ? -2.843 -7.241 4.552 1.00 93.56 89 ILE A CA 1
ATOM 746 C C . ILE A 1 89 ? -2.479 -6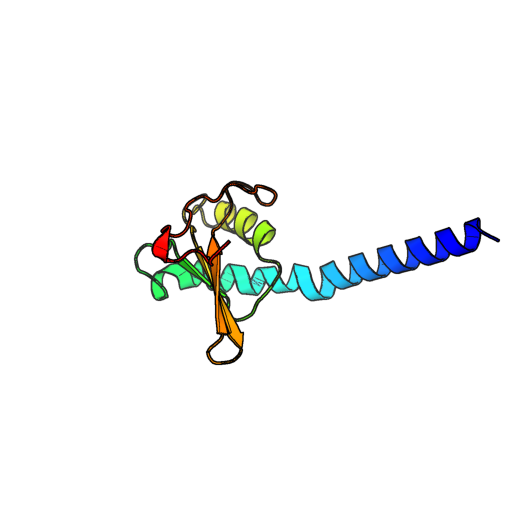.548 5.862 1.00 93.56 89 ILE A C 1
ATOM 748 O O . ILE A 1 89 ? -2.999 -5.484 6.189 1.00 93.56 89 ILE A O 1
ATOM 752 N N . CYS A 1 90 ? -1.573 -7.156 6.622 1.00 95.06 90 CYS A N 1
ATOM 753 C CA . CYS A 1 90 ? -1.010 -6.546 7.821 1.00 95.06 90 CYS A CA 1
ATOM 754 C C . CYS A 1 90 ? 0.017 -5.472 7.440 1.00 95.06 90 CYS A C 1
ATOM 756 O O . CYS A 1 90 ? 0.870 -5.702 6.578 1.00 95.06 90 CYS A O 1
ATOM 758 N N . VAL A 1 91 ? -0.033 -4.320 8.106 1.00 96.31 91 VAL A N 1
ATOM 759 C CA . VAL A 1 91 ? 0.943 -3.246 7.893 1.00 96.31 91 VAL A CA 1
ATOM 760 C C . VAL A 1 91 ? 2.290 -3.655 8.502 1.00 96.31 91 VAL A C 1
ATOM 762 O O . VAL A 1 91 ? 2.323 -4.073 9.669 1.00 96.31 91 VAL A O 1
ATOM 765 N N . PRO A 1 92 ? 3.397 -3.597 7.735 1.00 94.75 92 PRO A N 1
ATOM 766 C CA . PRO A 1 92 ? 4.717 -3.929 8.250 1.00 94.75 92 PRO A CA 1
ATOM 767 C C . PRO A 1 92 ? 5.214 -2.886 9.267 1.00 94.75 92 PRO A C 1
ATOM 769 O O . PRO A 1 92 ? 4.600 -1.837 9.461 1.00 94.75 92 PRO A O 1
ATOM 772 N N . LEU A 1 93 ? 6.303 -3.184 9.979 1.00 90.81 93 LEU A N 1
ATOM 773 C CA . LEU A 1 93 ? 6.984 -2.194 10.824 1.00 90.81 93 LEU A CA 1
ATOM 774 C C . LEU A 1 93 ? 7.700 -1.145 9.971 1.00 90.81 93 LEU A C 1
ATOM 776 O O . LEU A 1 93 ? 7.529 0.044 10.210 1.00 90.81 93 LEU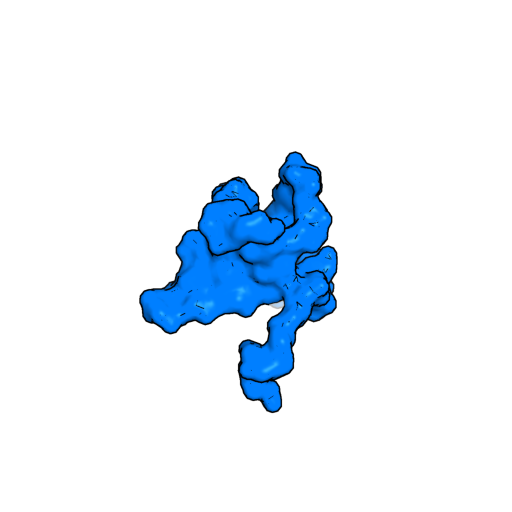 A O 1
ATOM 780 N N . GLU A 1 94 ? 8.346 -1.571 8.884 1.00 88.12 94 GLU A N 1
ATOM 781 C CA . GLU A 1 94 ? 8.978 -0.720 7.859 1.00 88.12 94 GLU A CA 1
ATOM 782 C C . GLU A 1 94 ? 8.528 -1.157 6.449 1.00 88.12 94 GLU A C 1
ATOM 784 O O . GLU A 1 94 ? 8.171 -2.327 6.285 1.00 88.12 94 GLU A O 1
ATOM 789 N N . PRO A 1 95 ? 8.581 -0.304 5.403 1.00 83.69 95 PRO A N 1
ATOM 790 C CA . PRO A 1 95 ? 8.075 -0.645 4.064 1.00 83.69 95 PRO A CA 1
ATOM 791 C C . PRO A 1 95 ? 8.593 -1.984 3.502 1.00 83.69 95 PRO A C 1
ATOM 793 O O . PRO A 1 95 ? 7.842 -2.736 2.867 1.00 83.69 95 PRO A O 1
ATOM 796 N N . ALA A 1 96 ? 9.864 -2.295 3.773 1.00 85.19 96 ALA A N 1
ATOM 797 C CA . ALA A 1 96 ? 10.554 -3.504 3.325 1.00 85.19 96 ALA A CA 1
ATOM 798 C C . ALA A 1 96 ? 10.546 -4.655 4.353 1.00 85.19 96 ALA A C 1
ATOM 800 O O . ALA A 1 96 ? 11.049 -5.739 4.062 1.00 85.19 96 ALA A O 1
ATOM 801 N N . SER A 1 97 ? 9.984 -4.448 5.547 1.00 87.69 97 SER A N 1
ATOM 802 C CA . SER A 1 97 ? 10.018 -5.443 6.619 1.00 87.69 97 SER A CA 1
ATOM 803 C C . SER A 1 97 ? 9.013 -6.573 6.392 1.00 87.69 97 SER A C 1
ATOM 805 O O . SER A 1 97 ? 7.877 -6.367 5.960 1.00 87.69 97 SER A O 1
ATOM 807 N N . PHE A 1 98 ? 9.426 -7.788 6.753 1.00 84.88 98 PHE A N 1
ATOM 808 C CA . PHE A 1 98 ? 8.544 -8.954 6.849 1.00 84.88 98 PHE A CA 1
ATOM 809 C C . PHE A 1 98 ? 7.774 -9.001 8.176 1.00 84.88 98 PHE A C 1
ATOM 811 O O . PHE A 1 98 ? 6.794 -9.739 8.305 1.00 84.88 98 PHE A O 1
ATOM 818 N N . VAL A 1 99 ? 8.208 -8.225 9.173 1.00 92.19 99 VAL A N 1
ATOM 819 C CA . VAL A 1 99 ? 7.569 -8.167 10.487 1.00 92.19 99 VAL A CA 1
ATOM 820 C C . VAL A 1 99 ? 6.413 -7.178 10.432 1.00 92.19 99 VAL A C 1
ATOM 822 O O . VAL A 1 99 ? 6.585 -6.011 10.089 1.00 92.19 99 VAL A O 1
ATOM 825 N N . CYS A 1 100 ? 5.221 -7.662 10.772 1.00 93.69 100 CYS A N 1
ATOM 826 C CA . CYS A 1 100 ? 4.003 -6.864 10.808 1.00 93.69 100 CYS A CA 1
ATOM 827 C C . CYS A 1 100 ? 3.797 -6.221 12.179 1.00 93.69 100 CYS A C 1
ATOM 829 O O . CYS A 1 100 ? 4.069 -6.858 13.196 1.00 93.69 100 CYS A O 1
ATOM 831 N N . ARG A 1 101 ? 3.223 -5.011 12.212 1.00 94.31 101 ARG A N 1
ATOM 832 C CA . ARG A 1 101 ? 2.800 -4.332 13.455 1.00 94.31 101 ARG A CA 1
ATOM 833 C C . ARG A 1 101 ? 1.864 -5.210 14.276 1.00 94.31 101 ARG A C 1
ATOM 835 O O . ARG A 1 101 ? 1.956 -5.272 15.497 1.00 94.31 101 ARG A O 1
ATOM 842 N N . LYS A 1 102 ? 0.955 -5.902 13.584 1.00 94.44 102 LYS A N 1
ATOM 843 C CA . LYS A 1 102 ? 0.062 -6.896 14.172 1.00 94.44 102 LYS A CA 1
ATOM 844 C C . LYS A 1 102 ? -0.267 -7.981 13.158 1.00 94.44 102 LYS A C 1
ATOM 846 O O . LYS A 1 102 ? -0.839 -7.711 12.106 1.00 94.44 102 LYS A O 1
ATOM 851 N N . PHE A 1 103 ? 0.097 -9.217 13.483 1.00 93.12 103 PHE A N 1
ATOM 852 C CA . PHE A 1 103 ? -0.288 -10.380 12.691 1.00 93.12 103 PHE A CA 1
ATOM 853 C C . PHE A 1 103 ? -1.750 -10.758 12.948 1.00 93.12 103 PHE A C 1
ATOM 855 O O . PHE A 1 103 ? -2.262 -10.593 14.057 1.00 93.12 103 PHE A O 1
ATOM 862 N N . LEU A 1 104 ? -2.398 -11.333 11.933 1.00 91.19 104 LEU A N 1
ATOM 863 C CA . LEU A 1 104 ? -3.706 -11.962 12.099 1.00 91.19 104 LEU A CA 1
ATOM 864 C C . LEU A 1 104 ? -3.637 -13.112 13.110 1.00 91.19 104 LEU A C 1
ATOM 866 O O . LEU A 1 104 ? -2.627 -13.819 13.219 1.00 91.19 104 LEU A O 1
ATOM 870 N N . ALA A 1 105 ? -4.747 -13.325 13.819 1.00 90.56 105 ALA A N 1
ATOM 871 C CA . ALA A 1 105 ? -4.904 -14.464 14.713 1.00 90.56 105 ALA A CA 1
ATOM 872 C C . ALA A 1 105 ? -4.627 -15.775 13.964 1.00 90.56 105 ALA A C 1
ATOM 874 O O . ALA A 1 105 ? -5.002 -15.925 12.802 1.00 90.56 105 ALA A O 1
ATOM 875 N N . ARG A 1 106 ? -4.008 -16.754 14.640 1.00 88.75 106 ARG A N 1
ATOM 876 C CA . ARG A 1 106 ? -3.569 -18.012 14.008 1.00 88.75 106 ARG A CA 1
ATOM 877 C C . ARG A 1 106 ? -4.682 -18.713 13.223 1.00 88.75 106 ARG A C 1
ATOM 879 O O . ARG A 1 106 ? -4.409 -19.177 12.127 1.00 88.75 106 ARG A O 1
ATOM 886 N N . LYS A 1 107 ? -5.905 -18.713 13.760 1.00 90.38 107 LYS A N 1
ATOM 887 C CA . LYS A 1 107 ? -7.118 -19.295 13.158 1.00 90.38 107 LYS A CA 1
ATOM 888 C C . LYS A 1 107 ? -7.592 -18.631 11.856 1.00 90.38 107 LYS A C 1
ATOM 890 O O . LYS A 1 107 ? -8.468 -19.169 11.200 1.00 90.38 107 LYS A O 1
ATOM 895 N N . TRP A 1 108 ? -7.081 -17.446 11.525 1.00 85.94 108 TRP A N 1
ATOM 896 C CA . TRP A 1 108 ? -7.464 -16.672 10.335 1.00 85.94 108 TRP A CA 1
ATOM 897 C C . TRP A 1 108 ? -6.351 -16.593 9.293 1.00 85.94 108 TRP A C 1
ATOM 899 O O . TRP A 1 108 ? -6.540 -16.023 8.223 1.00 85.94 108 TRP A O 1
ATOM 909 N N . ARG A 1 109 ? -5.164 -17.113 9.612 1.00 83.62 109 ARG A N 1
ATOM 910 C CA . ARG A 1 109 ? -4.088 -17.222 8.629 1.00 83.62 109 ARG A CA 1
ATOM 911 C C . ARG A 1 109 ? -4.439 -18.367 7.683 1.00 83.62 109 ARG A C 1
ATOM 913 O O . ARG A 1 109 ? -4.974 -19.371 8.140 1.00 83.62 109 ARG A O 1
ATOM 920 N N . GLY A 1 110 ? -4.131 -18.213 6.396 1.00 76.19 110 GLY A N 1
ATOM 921 C CA . GLY A 1 110 ? -4.243 -19.326 5.454 1.00 76.19 110 GLY A CA 1
ATOM 922 C C . GLY A 1 110 ? -3.425 -20.527 5.934 1.00 76.19 110 GLY A C 1
ATOM 923 O O . GLY A 1 110 ? -2.373 -20.342 6.559 1.00 76.19 110 GLY A O 1
ATOM 924 N N . GLU A 1 111 ? -3.931 -21.730 5.663 1.00 71.06 111 GLU A N 1
ATOM 925 C CA . GLU A 1 111 ? -3.179 -22.985 5.788 1.00 71.06 111 GLU A CA 1
ATOM 926 C C . GLU A 1 111 ? -1.846 -22.818 5.034 1.00 71.06 111 GLU A C 1
ATOM 928 O O . GLU A 1 111 ? -1.829 -22.315 3.907 1.00 71.06 111 GLU A O 1
ATOM 933 N N . ARG A 1 112 ? -0.732 -23.133 5.696 1.00 60.31 112 ARG A N 1
ATOM 934 C CA . ARG A 1 112 ? 0.625 -23.019 5.146 1.00 60.31 112 ARG A CA 1
ATOM 935 C C . ARG A 1 112 ? 1.188 -24.395 4.871 1.00 60.31 112 ARG A C 1
ATOM 937 O O . ARG A 1 112 ? 1.000 -25.253 5.759 1.00 60.31 112 ARG A O 1
#

InterPro domains:
  IPR003226 MYG1 exonuclease [PF03690] (1-112)
  IPR003226 MYG1 exonuclease [PTHR11215] (1-111)